Protein AF-A0A6A6H2R8-F1 (afdb_monomer)

Mean predicted aligned error: 13.91 Å

Nearest PDB structures (foldseek):
  6ywe-assembly1_c  TM=9.636E-01  e=5.779E-13  Neurospora crassa
  5mrc-assembly1_c  TM=6.632E-01  e=4.088E-08  Saccharomyces cerevisiae

Radius of gyration: 30.99 Å; Cα contacts (8 Å, |Δi|>4): 67; chains: 1; bounding box: 77×46×80 Å

Solvent-accessible surface area (backbone atoms only — not comparable to full-atom values): 10630 Å² total; per-residue (Å²): 141,91,65,102,75,70,85,70,78,76,74,95,64,83,75,82,78,91,68,74,80,66,81,52,71,72,57,50,51,56,47,52,51,51,45,44,51,53,50,50,52,54,51,50,52,51,55,52,49,60,64,48,45,68,72,44,48,62,58,53,52,50,52,50,48,51,54,47,52,50,53,49,50,50,52,50,50,50,48,52,47,50,51,50,43,55,58,32,63,74,60,72,84,90,82,90,88,90,72,71,69,64,60,57,60,54,56,65,60,70,72,62,75,75,57,65,62,57,55,48,42,65,73,74,52,77,51,64,84,75,49,52,74,64,48,74,51,31,37,70,32,91,87,36,98,80,34,53,38,41,38,84,76,44,86,64,43,90,79,52,90,77,74,82,64,67,88,96,104

Foldseek 3Di:
DDDPDDPDDPPPPPDDPPDDQFDDPVVLVVLLVLLQVVVVVLVVVVVVCVVCVVVCVVVVVVVVVVVVVVVVVVVVVVVVVVVVVVVCVVVDDDDDDDDPPVVVVVVVVVPPDCCVVSVVCVVPADGSVPADPQQSQWAADPPDPVRIGGCVVDVVSSPDDRRDHDPPD

InterPro domains:
  IPR016340 Large ribosomal subunit protein mL60 [PF09784] (10-169)
  IPR016340 Large ribosomal subunit protein mL60 [PTHR28271] (1-169)

Secondary structure (DSSP, 8-state):
---S---PPP-S--S-----SS--HHHHHHHHHHHHHHHHHHHHHHHHHHHHHHHHHHHHHHHHHHHHHHHHHHHHHHHHHHHHHHHHTTS--------THHHHHHHHHHSS--HHHHHHHHHHPPPTTTS-HHHHHEEE-TTSTTSEEEGGGSTTTTTS------TT-

Structure (mmCIF, N/CA/C/O backbone):
data_AF-A0A6A6H2R8-F1
#
_entry.id   AF-A0A6A6H2R8-F1
#
loop_
_atom_site.group_PDB
_atom_site.id
_atom_site.type_symbol
_atom_site.label_atom_id
_atom_site.label_alt_id
_atom_site.label_comp_id
_atom_site.label_asym_id
_atom_site.label_entity_id
_atom_site.label_seq_id
_atom_site.pdbx_PDB_ins_code
_atom_site.Cartn_x
_atom_site.Cartn_y
_atom_site.Cartn_z
_atom_site.occupancy
_atom_site.B_iso_or_equiv
_atom_site.auth_seq_id
_atom_site.auth_comp_id
_atom_site.auth_asym_id
_atom_site.auth_atom_id
_atom_site.pdbx_PDB_model_num
ATOM 1 N N . MET A 1 1 ? 9.875 23.204 -50.350 1.00 50.53 1 MET A N 1
ATOM 2 C CA . MET A 1 1 ? 11.351 23.220 -50.472 1.00 50.53 1 MET A CA 1
ATOM 3 C C . MET A 1 1 ? 11.947 22.029 -49.729 1.00 50.53 1 MET A C 1
ATOM 5 O O . MET A 1 1 ? 11.700 21.878 -48.538 1.00 50.53 1 MET A O 1
ATOM 9 N N . ILE A 1 2 ? 12.678 21.169 -50.443 1.00 55.00 2 ILE A N 1
ATOM 10 C CA . ILE A 1 2 ? 13.430 20.011 -49.935 1.00 55.00 2 ILE A CA 1
ATOM 11 C C . ILE A 1 2 ? 14.899 20.317 -50.266 1.00 55.00 2 ILE A C 1
ATOM 13 O O . ILE A 1 2 ? 15.283 20.217 -51.422 1.00 55.00 2 ILE A O 1
ATOM 17 N N . GLY A 1 3 ? 15.678 20.788 -49.289 1.00 73.81 3 GLY A N 1
ATOM 18 C CA . GLY A 1 3 ? 17.099 21.129 -49.447 1.00 73.81 3 GLY A CA 1
ATOM 19 C C . GLY A 1 3 ? 17.968 20.454 -48.371 1.00 73.81 3 GLY A C 1
ATOM 20 O O . GLY A 1 3 ? 17.427 20.076 -47.328 1.00 73.81 3 GLY A O 1
ATOM 21 N N . PRO A 1 4 ? 19.288 20.298 -48.605 1.00 71.00 4 PRO A N 1
ATOM 22 C CA . PRO A 1 4 ? 20.211 19.436 -47.842 1.00 71.00 4 PRO A CA 1
ATOM 23 C C . PRO A 1 4 ? 20.476 19.856 -46.385 1.00 71.00 4 PRO A C 1
ATOM 25 O O . PRO A 1 4 ? 21.109 19.112 -45.644 1.00 71.00 4 PRO A O 1
ATOM 28 N N . PHE A 1 5 ? 19.943 20.996 -45.938 1.00 72.06 5 PHE A N 1
ATOM 29 C CA . PHE A 1 5 ? 20.055 21.478 -44.562 1.00 72.06 5 PHE A CA 1
ATOM 30 C C . PHE A 1 5 ? 18.670 21.843 -44.028 1.00 72.06 5 PHE A C 1
ATOM 32 O O . PHE A 1 5 ? 18.258 23.003 -44.011 1.00 72.06 5 PHE A O 1
ATOM 39 N N . ARG A 1 6 ? 17.907 20.829 -43.611 1.00 62.25 6 ARG A N 1
ATOM 40 C CA . ARG A 1 6 ? 16.707 21.064 -42.803 1.00 62.25 6 ARG A CA 1
ATOM 41 C C . ARG A 1 6 ? 17.163 21.464 -41.403 1.00 62.25 6 ARG A C 1
ATOM 43 O O . ARG A 1 6 ? 17.824 20.670 -40.743 1.00 62.25 6 ARG A O 1
ATOM 50 N N . SER A 1 7 ? 16.779 22.653 -40.940 1.00 68.31 7 SER A N 1
ATOM 51 C CA . SER A 1 7 ? 16.841 22.979 -39.512 1.00 68.31 7 SER A CA 1
ATOM 52 C C . SER A 1 7 ? 15.984 21.952 -38.772 1.00 68.31 7 SER A C 1
ATOM 54 O O . SER A 1 7 ? 14.755 21.965 -38.865 1.00 68.31 7 SER A O 1
ATOM 56 N N . THR A 1 8 ? 16.620 20.972 -38.132 1.00 67.56 8 THR A N 1
ATOM 57 C CA . THR A 1 8 ? 15.918 20.061 -37.232 1.00 67.56 8 THR A CA 1
ATOM 58 C C . THR A 1 8 ? 15.486 20.885 -36.033 1.00 67.56 8 THR A C 1
ATOM 60 O O . THR A 1 8 ? 16.327 21.566 -35.445 1.00 67.56 8 THR A O 1
ATOM 63 N N . SER A 1 9 ? 14.205 20.834 -35.658 1.00 67.44 9 SER A N 1
ATOM 64 C CA . SER A 1 9 ? 13.747 21.445 -34.409 1.00 67.44 9 SER A CA 1
ATOM 65 C C . SER A 1 9 ? 14.701 21.024 -33.285 1.00 67.44 9 SER A C 1
ATOM 67 O O . SER A 1 9 ? 14.947 19.818 -33.157 1.00 67.44 9 SER A O 1
ATOM 69 N N . PRO A 1 10 ? 15.279 21.959 -32.505 1.00 65.50 10 PRO A N 1
ATOM 70 C CA . PRO A 1 10 ? 16.116 21.572 -31.383 1.00 65.50 10 PRO A CA 1
ATOM 71 C C . PRO A 1 10 ? 15.280 20.645 -30.509 1.00 65.50 10 PRO A C 1
ATOM 73 O O . PRO A 1 10 ? 14.140 20.960 -30.166 1.00 65.50 10 PRO A O 1
ATOM 76 N N . LEU A 1 11 ? 15.810 19.461 -30.206 1.00 63.00 11 LEU A N 1
ATOM 77 C CA . LEU A 1 11 ? 15.187 18.572 -29.239 1.00 63.00 11 LEU A CA 1
ATOM 78 C C . LEU A 1 11 ? 15.129 19.347 -27.920 1.00 63.00 11 LEU A C 1
ATOM 80 O O . LEU A 1 11 ? 16.139 19.468 -27.229 1.00 63.00 11 LEU A O 1
ATOM 84 N N . SER A 1 12 ? 13.959 19.888 -27.577 1.00 60.81 12 SER A N 1
ATOM 85 C CA . SER A 1 12 ? 13.660 20.544 -26.298 1.00 60.81 12 SER A CA 1
ATOM 86 C C . SER A 1 12 ? 13.642 19.512 -25.160 1.00 60.81 12 SER A C 1
ATOM 88 O O . SER A 1 12 ? 12.641 19.310 -24.479 1.00 60.81 12 SER A O 1
ATOM 90 N N . GLY A 1 13 ? 14.751 18.792 -25.003 1.00 70.38 13 GLY A N 1
ATOM 91 C CA . GLY A 1 13 ? 14.961 17.650 -24.120 1.00 70.38 13 GLY A CA 1
ATOM 92 C C . GLY A 1 13 ? 16.407 17.578 -23.625 1.00 70.38 13 GLY A C 1
ATOM 93 O O . GLY A 1 13 ? 16.923 16.489 -23.402 1.00 70.38 13 GLY A O 1
ATOM 94 N N . GLY A 1 14 ? 17.071 18.729 -23.472 1.00 84.25 14 GLY A N 1
ATOM 95 C CA . GLY A 1 14 ? 18.467 18.809 -23.022 1.00 84.25 14 GLY A CA 1
ATOM 96 C C . GLY A 1 14 ? 18.683 18.430 -21.551 1.00 84.25 14 GLY A C 1
ATOM 97 O O . GLY A 1 14 ? 19.797 18.091 -21.161 1.00 84.25 14 GLY A O 1
ATOM 98 N N . LEU A 1 15 ? 17.627 18.436 -20.727 1.00 87.31 15 LEU A N 1
ATOM 99 C CA . LEU A 1 15 ? 17.725 18.030 -19.326 1.00 87.31 15 LEU A CA 1
ATOM 100 C C . LEU A 1 15 ? 17.589 16.508 -19.182 1.00 87.31 15 LEU A C 1
ATOM 102 O O . LEU A 1 15 ? 16.500 15.940 -19.300 1.00 87.31 15 LEU A O 1
ATOM 106 N N . LEU A 1 16 ? 18.704 15.845 -18.876 1.00 91.38 16 LEU A N 1
ATOM 107 C CA . LEU A 1 16 ? 18.753 14.398 -18.699 1.00 91.38 16 LEU A CA 1
ATOM 108 C C . LEU A 1 16 ? 18.246 13.970 -17.312 1.00 91.38 16 LEU A C 1
ATOM 110 O O . LEU A 1 16 ? 18.996 13.879 -16.340 1.00 91.38 16 LEU A O 1
ATOM 114 N N . TRP A 1 17 ? 16.975 13.585 -17.234 1.00 92.69 17 TRP A N 1
ATOM 115 C CA . TRP A 1 17 ? 16.418 12.906 -16.061 1.00 92.69 17 TRP A CA 1
ATOM 116 C C . TRP A 1 17 ? 16.718 11.403 -16.113 1.00 92.69 17 TRP A C 1
ATOM 118 O O . TRP A 1 17 ? 15.919 10.612 -16.624 1.00 92.69 17 TRP A O 1
ATOM 128 N N . LYS A 1 18 ? 17.874 10.984 -15.579 1.00 94.75 18 LYS A N 1
ATOM 129 C CA . LYS A 1 18 ? 18.340 9.581 -15.612 1.00 94.75 18 LYS A CA 1
ATOM 130 C C . LYS A 1 18 ? 17.537 8.666 -14.673 1.00 94.75 18 LYS A C 1
ATOM 132 O O . LYS A 1 18 ? 18.014 8.221 -13.630 1.00 94.75 18 LYS A O 1
ATOM 137 N N . ILE A 1 19 ? 16.306 8.347 -15.066 1.00 94.81 19 ILE A N 1
ATOM 138 C CA . ILE A 1 19 ? 15.405 7.438 -14.351 1.00 94.81 19 ILE A CA 1
ATOM 139 C C . ILE A 1 19 ? 15.211 6.175 -15.207 1.00 94.81 19 ILE A C 1
ATOM 141 O O . ILE A 1 19 ? 14.566 6.245 -16.256 1.00 94.81 19 ILE A O 1
ATOM 145 N N . PRO A 1 20 ? 15.721 4.999 -14.790 1.00 96.75 20 PRO A N 1
ATOM 146 C CA . PRO A 1 20 ? 15.625 3.781 -15.592 1.00 96.75 20 PRO A CA 1
ATOM 147 C C . PRO A 1 20 ? 14.166 3.357 -15.779 1.00 96.75 20 PRO A C 1
ATOM 149 O O . PRO A 1 20 ? 13.311 3.625 -14.936 1.00 96.75 20 PRO A O 1
ATOM 152 N N . TRP A 1 21 ? 13.863 2.640 -16.859 1.00 94.50 21 TRP A N 1
ATOM 153 C CA . TRP A 1 21 ? 12.502 2.167 -17.135 1.00 94.50 21 TRP A CA 1
ATOM 154 C C . TRP A 1 21 ? 12.046 1.029 -16.205 1.00 94.50 21 TRP A C 1
ATOM 156 O O . TRP A 1 21 ? 10.848 0.841 -16.012 1.00 94.50 21 TRP A O 1
ATOM 166 N N . ARG A 1 22 ? 12.988 0.321 -15.566 1.00 95.00 22 ARG A N 1
ATOM 167 C CA . ARG A 1 22 ? 12.740 -0.797 -14.639 1.00 95.00 22 ARG A CA 1
ATOM 168 C C . ARG A 1 22 ? 13.371 -0.576 -13.264 1.00 95.00 22 ARG A C 1
ATOM 170 O O . ARG A 1 22 ? 14.377 0.122 -13.131 1.00 95.00 22 ARG A O 1
ATOM 177 N N . LEU A 1 23 ? 12.799 -1.210 -12.240 1.00 96.38 23 LEU A N 1
ATOM 178 C CA . LEU A 1 23 ? 13.411 -1.296 -10.911 1.00 96.38 23 LEU A CA 1
ATOM 179 C C . LEU A 1 23 ? 14.508 -2.370 -10.868 1.00 96.38 23 LEU A C 1
ATOM 181 O O . LEU A 1 23 ? 14.352 -3.443 -11.451 1.00 96.38 23 LEU A O 1
ATOM 185 N N . SER A 1 24 ? 15.572 -2.104 -10.105 1.00 97.56 24 SER A N 1
ATOM 186 C CA . SER A 1 24 ? 16.569 -3.112 -9.724 1.00 97.56 24 SER A CA 1
ATOM 187 C C . SER A 1 24 ? 15.988 -4.124 -8.729 1.00 97.56 24 SER A C 1
ATOM 189 O O . SER A 1 24 ? 14.999 -3.842 -8.048 1.00 97.56 24 SER A O 1
ATOM 191 N N . SER A 1 25 ? 16.630 -5.287 -8.596 1.00 97.81 25 SER A N 1
ATOM 192 C CA . SER A 1 25 ? 16.259 -6.333 -7.629 1.00 97.81 25 SER A CA 1
ATOM 193 C C . SER A 1 25 ? 16.198 -5.806 -6.190 1.00 97.81 25 SER A C 1
ATOM 195 O O . SER A 1 25 ? 15.198 -5.999 -5.501 1.00 97.81 25 SER A O 1
ATOM 197 N N . THR A 1 26 ? 17.204 -5.039 -5.766 1.00 98.44 26 THR A N 1
ATOM 198 C CA . THR A 1 26 ? 17.265 -4.431 -4.426 1.00 98.44 26 THR A CA 1
ATOM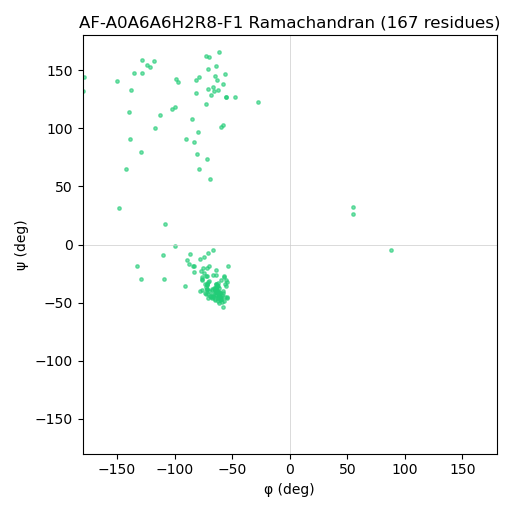 199 C C . THR A 1 26 ? 16.134 -3.435 -4.177 1.00 98.44 26 THR A C 1
ATOM 201 O O . THR A 1 26 ? 15.600 -3.343 -3.072 1.00 98.44 26 THR A O 1
ATOM 204 N N . ARG A 1 27 ? 15.712 -2.684 -5.203 1.00 97.75 27 ARG A N 1
ATOM 205 C CA . ARG A 1 27 ? 14.564 -1.773 -5.088 1.00 97.75 27 ARG A CA 1
ATOM 206 C C . ARG A 1 27 ? 13.242 -2.534 -5.043 1.00 97.75 27 ARG A C 1
ATOM 208 O O . ARG A 1 27 ? 12.342 -2.096 -4.330 1.00 97.75 27 ARG A O 1
ATOM 215 N N . LYS A 1 28 ? 13.133 -3.661 -5.757 1.00 97.88 28 LYS A N 1
ATOM 216 C CA . LYS A 1 28 ? 11.978 -4.569 -5.674 1.00 97.88 28 LYS A CA 1
ATOM 217 C C . LYS A 1 28 ? 11.860 -5.199 -4.284 1.00 97.88 28 LYS A C 1
ATOM 219 O O . LYS A 1 28 ? 10.764 -5.224 -3.740 1.00 97.88 28 LYS A O 1
ATOM 224 N N . ALA A 1 29 ? 12.967 -5.649 -3.686 1.00 98.06 29 ALA A N 1
ATOM 225 C CA . ALA A 1 29 ? 12.993 -6.167 -2.312 1.00 98.06 29 ALA A CA 1
ATOM 226 C C . ALA A 1 29 ? 12.494 -5.122 -1.301 1.00 98.06 29 ALA A C 1
ATOM 228 O O . ALA A 1 29 ? 11.474 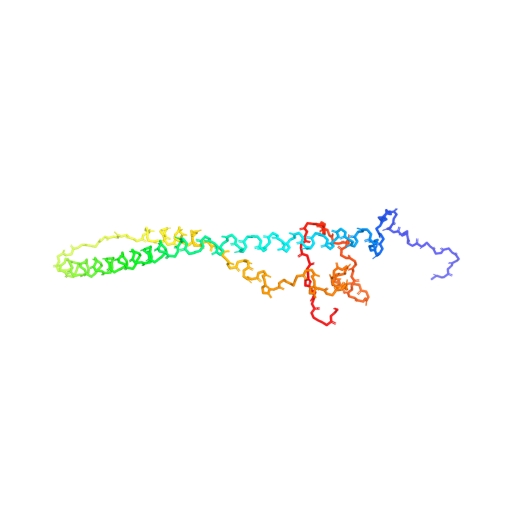-5.344 -0.654 1.00 98.06 29 ALA A O 1
ATOM 229 N N . ARG A 1 30 ? 13.085 -3.919 -1.304 1.00 98.31 30 ARG A N 1
ATOM 230 C CA . ARG A 1 30 ? 12.641 -2.808 -0.443 1.00 98.31 30 ARG A CA 1
ATOM 231 C C . ARG A 1 30 ? 11.191 -2.393 -0.680 1.00 98.31 30 ARG A C 1
ATOM 233 O O . ARG A 1 30 ? 10.539 -1.869 0.215 1.00 98.31 30 ARG A O 1
ATOM 240 N N . HIS A 1 31 ? 10.686 -2.536 -1.904 1.00 97.81 31 HIS A N 1
ATOM 241 C CA . HIS A 1 31 ? 9.284 -2.244 -2.176 1.00 97.81 31 HIS A CA 1
ATOM 242 C C . HIS A 1 31 ? 8.353 -3.271 -1.529 1.00 97.81 31 HIS A C 1
ATOM 244 O O . HIS A 1 31 ? 7.399 -2.864 -0.872 1.00 97.81 31 HIS A O 1
ATOM 250 N N . ARG A 1 32 ? 8.675 -4.566 -1.639 1.00 97.69 32 ARG A N 1
ATOM 251 C CA . ARG A 1 32 ? 7.938 -5.636 -0.952 1.00 97.69 32 ARG A CA 1
ATOM 252 C C . ARG A 1 32 ? 7.945 -5.439 0.561 1.00 97.69 32 ARG A C 1
ATOM 254 O O . ARG A 1 32 ? 6.896 -5.516 1.181 1.00 97.69 32 ARG A O 1
ATOM 261 N N . GLU A 1 33 ? 9.089 -5.086 1.142 1.00 98.00 33 GLU A N 1
ATOM 262 C CA . GLU A 1 33 ? 9.186 -4.753 2.572 1.00 98.00 33 GLU A CA 1
ATOM 263 C C . GLU A 1 33 ? 8.268 -3.592 2.967 1.00 98.00 33 GLU A C 1
ATOM 265 O O . GLU A 1 33 ? 7.598 -3.665 3.991 1.00 98.00 33 GLU A O 1
ATOM 270 N N . ARG A 1 34 ? 8.181 -2.533 2.149 1.00 97.94 34 ARG A N 1
ATOM 271 C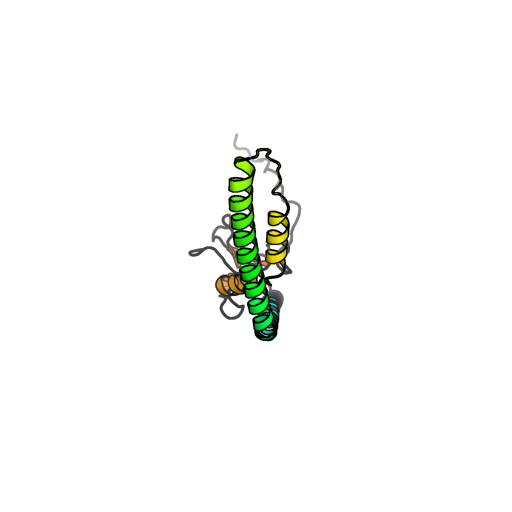 CA . ARG A 1 34 ? 7.259 -1.417 2.417 1.00 97.94 34 ARG A CA 1
ATOM 272 C C . ARG A 1 34 ? 5.794 -1.840 2.347 1.00 97.94 34 ARG A C 1
ATOM 274 O O . ARG A 1 34 ? 5.022 -1.405 3.194 1.00 97.94 34 ARG A O 1
ATOM 281 N N . LEU A 1 35 ? 5.418 -2.672 1.374 1.00 97.06 35 LEU A N 1
ATOM 282 C CA . LEU A 1 35 ? 4.055 -3.205 1.277 1.00 97.06 35 LEU A CA 1
ATOM 283 C C . LEU A 1 35 ? 3.713 -4.041 2.519 1.00 97.06 35 LEU A C 1
ATOM 285 O O . LEU A 1 35 ? 2.736 -3.730 3.196 1.00 97.06 35 LEU A O 1
ATOM 289 N N . LYS A 1 36 ? 4.593 -4.982 2.891 1.00 97.44 36 LYS A N 1
ATOM 290 C CA . LYS A 1 36 ? 4.462 -5.794 4.113 1.00 97.44 36 LYS A CA 1
ATOM 291 C C . LYS A 1 36 ? 4.402 -4.946 5.381 1.00 97.44 36 LYS A C 1
ATOM 293 O O . LYS A 1 36 ? 3.623 -5.228 6.279 1.00 97.44 36 LYS A O 1
ATOM 298 N N . ARG A 1 37 ? 5.198 -3.875 5.464 1.00 97.50 37 ARG A N 1
ATOM 299 C CA . ARG A 1 37 ? 5.179 -2.962 6.615 1.00 97.50 37 ARG A CA 1
ATOM 300 C C . ARG A 1 37 ? 3.820 -2.285 6.772 1.00 97.50 37 ARG A C 1
ATOM 302 O O . ARG A 1 37 ? 3.341 -2.179 7.894 1.00 97.50 37 ARG A O 1
ATOM 309 N N . VAL A 1 38 ? 3.210 -1.836 5.675 1.00 96.44 38 VAL A N 1
ATOM 310 C CA . VAL A 1 38 ? 1.856 -1.259 5.707 1.00 96.44 38 VAL A CA 1
ATOM 311 C C . VAL A 1 38 ? 0.834 -2.311 6.146 1.00 96.44 38 VAL A C 1
ATOM 313 O O . VAL A 1 38 ? -0.013 -2.002 6.979 1.00 96.44 38 VAL A O 1
ATOM 316 N N . ASP A 1 39 ? 0.960 -3.551 5.669 1.00 96.88 39 ASP A N 1
ATOM 317 C CA . ASP A 1 39 ? 0.080 -4.659 6.074 1.00 96.88 39 ASP A CA 1
ATOM 318 C C . ASP A 1 39 ? 0.178 -4.936 7.576 1.00 96.88 39 ASP A C 1
ATOM 320 O O . ASP A 1 39 ? -0.840 -5.010 8.262 1.00 96.88 39 ASP A O 1
ATOM 324 N N . ASN A 1 40 ? 1.399 -4.982 8.111 1.00 97.38 40 ASN A N 1
ATOM 325 C CA . ASN A 1 40 ? 1.636 -5.169 9.539 1.00 97.38 40 ASN A CA 1
ATOM 326 C C . ASN A 1 40 ? 1.029 -4.032 10.373 1.00 97.38 40 ASN A C 1
ATOM 328 O O . ASN A 1 40 ? 0.420 -4.295 11.405 1.00 97.38 40 ASN A O 1
ATOM 332 N N . VAL A 1 41 ? 1.142 -2.773 9.928 1.00 95.88 41 VAL A N 1
ATOM 333 C CA . VAL A 1 41 ? 0.509 -1.636 10.621 1.00 95.88 41 VAL A CA 1
ATOM 334 C C . VAL A 1 41 ? -1.007 -1.820 10.673 1.00 95.88 41 VAL A C 1
ATOM 336 O O . VAL A 1 41 ? -1.594 -1.721 11.746 1.00 95.88 41 VAL A O 1
ATOM 339 N N . VAL A 1 42 ? -1.645 -2.161 9.553 1.00 94.25 42 VAL A N 1
ATOM 340 C CA . VAL A 1 42 ? -3.099 -2.379 9.520 1.00 94.25 42 VAL A CA 1
ATOM 341 C C . VAL A 1 42 ? -3.508 -3.559 10.409 1.00 94.25 42 VAL A C 1
ATOM 343 O O . VAL A 1 42 ? -4.481 -3.445 11.151 1.00 94.25 42 VAL A O 1
ATOM 346 N N . ALA A 1 43 ? -2.746 -4.655 10.399 1.00 94.12 43 ALA A N 1
ATOM 347 C CA . ALA A 1 43 ? -3.004 -5.821 11.242 1.00 94.12 43 ALA A CA 1
ATOM 348 C C . ALA A 1 43 ? -2.864 -5.508 12.742 1.00 94.12 43 ALA A C 1
ATOM 350 O O . ALA A 1 43 ? -3.717 -5.897 13.539 1.00 94.12 43 ALA A O 1
ATOM 351 N N . THR A 1 44 ? -1.825 -4.762 13.135 1.00 95.19 44 THR A N 1
ATOM 352 C CA . THR A 1 44 ? -1.639 -4.352 14.538 1.00 95.19 44 THR A CA 1
ATOM 353 C C . THR A 1 44 ? -2.785 -3.468 15.021 1.00 95.19 44 THR A C 1
ATOM 355 O O . THR A 1 44 ? -3.353 -3.755 16.074 1.00 95.19 44 THR A O 1
ATOM 358 N N . LEU A 1 45 ? -3.186 -2.467 14.228 1.00 91.31 45 LEU A N 1
ATOM 359 C CA . LEU A 1 45 ? -4.318 -1.592 14.546 1.00 91.31 45 LEU A CA 1
ATOM 360 C C . LEU A 1 45 ? -5.622 -2.378 14.685 1.00 91.31 45 LEU A C 1
ATOM 362 O O . LEU A 1 45 ? -6.360 -2.176 15.643 1.00 91.31 45 LEU A O 1
ATOM 366 N N . ASP A 1 46 ? -5.884 -3.301 13.765 1.00 89.38 46 ASP A N 1
ATOM 367 C CA . ASP A 1 46 ? -7.071 -4.147 13.812 1.00 89.38 46 ASP A CA 1
ATOM 368 C C . ASP A 1 46 ? -7.107 -5.036 15.062 1.00 89.38 46 ASP A C 1
ATOM 370 O O . ASP A 1 46 ? -8.116 -5.072 15.764 1.00 89.38 46 ASP A O 1
ATOM 374 N N . SER A 1 47 ? -5.985 -5.680 15.400 1.00 88.75 47 SER A N 1
ATOM 375 C CA . SER A 1 47 ? -5.882 -6.506 16.607 1.00 88.75 47 SER A CA 1
ATOM 376 C C . SER A 1 47 ? -6.048 -5.691 17.896 1.00 88.75 47 SER A C 1
ATOM 378 O O . SER A 1 47 ? -6.684 -6.155 18.840 1.00 88.75 47 SER A O 1
ATOM 380 N N . ALA A 1 48 ? -5.513 -4.466 17.937 1.00 87.12 48 ALA A N 1
ATOM 381 C CA . ALA A 1 48 ? -5.646 -3.570 19.079 1.00 87.12 48 ALA A CA 1
ATOM 382 C C . ALA A 1 48 ? -7.099 -3.109 19.246 1.00 87.12 48 ALA A C 1
ATOM 384 O O . ALA A 1 48 ? -7.651 -3.190 20.341 1.00 87.12 48 ALA A O 1
ATOM 385 N N . LEU A 1 49 ? -7.752 -2.709 18.151 1.00 83.75 49 LEU A N 1
ATOM 386 C CA . LEU A 1 49 ? -9.165 -2.329 18.169 1.00 83.75 49 LEU A CA 1
ATOM 387 C C . LEU A 1 49 ? -10.067 -3.501 18.560 1.00 83.75 49 LEU A C 1
ATOM 389 O O . LEU A 1 49 ? -11.006 -3.307 19.327 1.00 83.75 49 LEU A O 1
ATOM 393 N N . ALA A 1 50 ? -9.777 -4.717 18.092 1.00 82.75 50 ALA A N 1
ATOM 394 C CA . ALA A 1 50 ? -10.527 -5.912 18.471 1.00 82.75 50 ALA A CA 1
ATOM 395 C C . ALA A 1 50 ? -10.431 -6.220 19.974 1.00 82.75 50 ALA A C 1
ATOM 397 O O . ALA A 1 50 ? -11.421 -6.651 20.555 1.00 82.75 50 ALA A O 1
ATOM 398 N N . LYS A 1 51 ? -9.277 -5.959 20.603 1.00 81.31 51 LYS A N 1
ATOM 399 C CA . LYS A 1 51 ? -9.079 -6.110 22.056 1.00 81.31 51 LYS A CA 1
ATOM 400 C C . LYS A 1 51 ? -9.799 -5.038 22.874 1.00 81.31 51 LYS A C 1
ATOM 402 O O . LYS A 1 51 ? -10.351 -5.361 23.914 1.00 81.31 51 LYS A O 1
ATOM 407 N N . LEU A 1 52 ? -9.834 -3.794 22.394 1.00 77.62 52 LEU A N 1
ATOM 408 C CA . LEU A 1 52 ? -10.519 -2.682 23.073 1.00 77.62 52 LEU A CA 1
ATOM 409 C C . LEU A 1 52 ? -12.049 -2.740 22.922 1.00 77.62 52 LEU A C 1
ATOM 411 O O . LEU A 1 52 ? -12.796 -2.290 23.788 1.00 77.62 52 LEU A O 1
ATOM 415 N N . LYS A 1 53 ? -12.543 -3.298 21.811 1.00 70.25 53 LYS A N 1
ATOM 416 C CA . LYS A 1 53 ? -13.977 -3.407 21.507 1.00 70.25 53 LYS A CA 1
ATOM 417 C C . LYS A 1 53 ? -14.823 -4.093 22.596 1.00 70.25 53 LYS A C 1
ATOM 419 O O . LYS A 1 53 ? -15.896 -3.560 22.878 1.00 70.25 53 LYS A O 1
ATOM 424 N N . PRO A 1 54 ? -14.423 -5.231 23.200 1.00 68.50 54 PRO A N 1
ATOM 425 C CA . PRO A 1 54 ? -15.186 -5.839 24.290 1.00 68.50 54 PRO A CA 1
ATOM 426 C C . PRO A 1 54 ? -15.251 -4.950 25.539 1.00 68.50 54 PRO A C 1
ATOM 428 O O . PRO A 1 54 ? -16.297 -4.912 26.177 1.00 68.50 54 PRO A O 1
ATOM 431 N N . GLU A 1 55 ? -14.203 -4.182 25.847 1.00 60.88 55 GLU A N 1
ATOM 432 C CA . GLU A 1 55 ? -14.188 -3.259 26.995 1.00 60.88 55 GLU A CA 1
ATOM 433 C C . GLU A 1 55 ? -15.124 -2.057 26.782 1.00 60.88 55 GLU A C 1
ATOM 435 O O . GLU A 1 55 ? -15.751 -1.569 27.720 1.00 60.88 55 GLU A O 1
ATOM 440 N N . LEU A 1 56 ? -15.292 -1.616 25.530 1.00 58.34 56 LEU A N 1
ATOM 441 C CA . LEU A 1 56 ? -16.198 -0.520 25.172 1.00 58.34 56 LEU A CA 1
ATOM 442 C C . LEU A 1 56 ? -17.662 -0.967 24.987 1.00 58.34 56 LEU A C 1
ATOM 444 O O . LEU A 1 56 ? -18.569 -0.132 24.997 1.00 58.34 56 LEU A O 1
ATOM 448 N N . ALA A 1 57 ? -17.918 -2.265 24.795 1.00 59.66 57 ALA A N 1
ATOM 449 C CA . ALA A 1 57 ? -19.258 -2.814 24.582 1.00 59.66 57 ALA A CA 1
ATOM 450 C C . ALA A 1 57 ? -20.270 -2.485 25.708 1.00 59.66 57 ALA A C 1
ATOM 452 O O . ALA A 1 57 ? -21.381 -2.060 25.364 1.00 59.66 57 ALA A O 1
ATOM 453 N N . PRO A 1 58 ? -19.940 -2.609 27.014 1.00 57.72 58 PRO A N 1
ATOM 454 C CA . PRO A 1 58 ? -20.863 -2.228 28.085 1.00 57.72 58 PRO A CA 1
ATOM 455 C C . PRO A 1 58 ? -21.126 -0.714 28.110 1.00 57.72 58 PRO A C 1
ATOM 457 O O . PRO A 1 58 ? -22.287 -0.306 28.119 1.00 57.72 58 PRO A O 1
ATOM 460 N N . ALA A 1 59 ? -20.088 0.119 27.978 1.00 60.25 59 ALA A N 1
ATOM 461 C CA . ALA A 1 59 ? -20.225 1.579 27.949 1.00 60.25 59 ALA A CA 1
ATOM 462 C C . ALA A 1 59 ? -21.022 2.080 26.726 1.00 60.25 59 ALA A C 1
ATOM 464 O O . ALA A 1 59 ? -21.769 3.053 26.806 1.00 60.25 59 ALA A O 1
ATOM 465 N N . ALA A 1 60 ? -20.915 1.413 25.572 1.00 59.28 60 ALA A N 1
ATOM 466 C CA . ALA A 1 60 ? -21.695 1.746 24.379 1.00 59.28 60 ALA A CA 1
ATOM 467 C C . ALA A 1 60 ? -23.179 1.360 24.509 1.00 59.28 60 ALA A C 1
ATOM 469 O O . ALA A 1 60 ? -24.045 2.063 23.979 1.00 59.28 60 ALA A O 1
ATOM 470 N N . LEU A 1 61 ? -23.487 0.255 25.200 1.00 59.72 61 LEU A N 1
ATOM 471 C CA . LEU A 1 61 ? -24.861 -0.120 25.550 1.00 59.72 61 LEU A CA 1
ATOM 472 C C . LEU A 1 61 ? -25.461 0.868 26.551 1.00 59.72 61 LEU A C 1
ATOM 474 O O . LEU A 1 61 ? -26.606 1.280 26.378 1.00 59.72 61 LEU A O 1
ATOM 478 N N . GLU A 1 62 ? -24.686 1.273 27.550 1.00 62.69 62 GLU A N 1
ATOM 479 C CA . GLU A 1 62 ? -25.083 2.244 28.567 1.00 62.69 62 GLU A CA 1
ATOM 480 C C . GLU A 1 62 ? -25.333 3.626 27.957 1.00 62.69 62 GLU A C 1
ATOM 482 O O . GLU A 1 62 ? -26.426 4.165 28.096 1.00 62.69 62 GLU A O 1
ATOM 487 N N . ASN A 1 63 ? -24.422 4.125 27.120 1.00 63.75 63 ASN A N 1
ATOM 488 C CA . ASN A 1 63 ? -24.624 5.368 26.371 1.00 63.75 63 ASN A CA 1
ATOM 489 C C . ASN A 1 63 ? -25.829 5.295 25.417 1.00 63.75 63 ASN A C 1
ATOM 491 O O . ASN A 1 63 ? -26.576 6.262 25.292 1.00 63.75 63 ASN A O 1
ATOM 495 N N . LYS A 1 64 ? -26.082 4.151 24.761 1.00 66.38 64 LYS A N 1
ATOM 496 C CA . LYS A 1 64 ? -27.303 3.962 23.954 1.00 66.38 64 LYS A CA 1
ATOM 497 C C . LYS A 1 64 ? -28.570 3.983 24.805 1.00 66.38 64 LYS A C 1
ATOM 499 O O . LYS A 1 64 ? -29.566 4.534 24.344 1.00 66.38 64 LYS A O 1
ATOM 504 N N . LYS A 1 65 ? -28.551 3.385 26.001 1.00 69.56 65 LYS A N 1
ATOM 505 C CA . LYS A 1 65 ? -29.676 3.425 26.949 1.00 69.56 65 LYS A CA 1
ATOM 506 C C . LYS A 1 65 ? -29.916 4.851 27.436 1.00 69.56 65 LYS A C 1
ATOM 508 O O . LYS A 1 65 ? -31.044 5.305 27.322 1.00 69.56 65 LYS A O 1
ATOM 513 N N . ILE A 1 66 ? -28.865 5.570 27.834 1.00 72.88 66 ILE A N 1
ATOM 514 C CA . ILE A 1 66 ? -28.925 6.976 28.259 1.00 72.88 66 ILE A CA 1
ATOM 515 C C . ILE A 1 66 ? -29.490 7.855 27.141 1.00 72.88 66 ILE A C 1
ATOM 517 O O . ILE A 1 66 ? -30.437 8.594 27.365 1.00 72.88 66 ILE A O 1
ATOM 521 N N . VAL A 1 67 ? -28.983 7.739 25.909 1.00 72.44 67 VAL A N 1
ATOM 522 C CA . VAL A 1 67 ? -29.495 8.517 24.764 1.00 72.44 67 VAL A CA 1
ATOM 523 C C . VAL A 1 67 ? -30.952 8.167 24.452 1.00 72.44 67 VAL A C 1
ATOM 525 O O . VAL A 1 67 ? -31.722 9.038 24.051 1.00 72.44 67 VAL A O 1
ATOM 528 N N . ARG A 1 68 ? -31.355 6.903 24.628 1.00 79.62 68 ARG A N 1
ATOM 529 C CA . ARG A 1 68 ? -32.740 6.465 24.416 1.00 79.62 68 ARG A CA 1
ATOM 530 C C . ARG A 1 68 ? -33.670 7.004 25.504 1.00 79.62 68 ARG A C 1
ATOM 532 O O . ARG A 1 68 ? -34.686 7.585 25.151 1.00 79.62 68 ARG A O 1
ATOM 539 N N . GLN A 1 69 ? -33.268 6.902 26.769 1.00 79.06 69 GLN A N 1
ATOM 540 C CA . GLN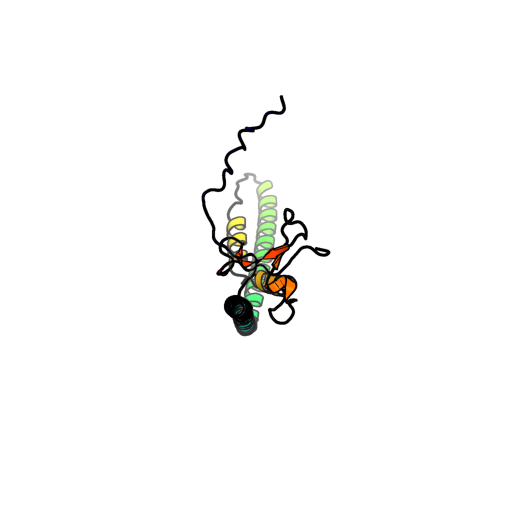 A 1 69 ? -33.970 7.470 27.922 1.00 79.06 69 GLN A CA 1
ATOM 541 C C . GLN A 1 69 ? -34.078 8.990 27.813 1.00 79.06 69 GLN A C 1
ATOM 543 O O . GLN A 1 69 ? -35.152 9.537 27.999 1.00 79.06 69 GLN A O 1
ATOM 548 N N . PHE A 1 70 ? -33.003 9.675 27.424 1.00 80.88 70 PHE A N 1
ATOM 549 C CA . PHE A 1 70 ? -33.015 11.119 27.210 1.00 80.88 70 PHE A CA 1
ATOM 550 C C . PHE A 1 70 ? -33.946 11.505 26.055 1.00 80.88 70 PHE A C 1
ATOM 552 O O . PHE A 1 70 ? -34.709 12.453 26.163 1.00 80.88 70 PHE A O 1
ATOM 559 N N . ARG A 1 71 ? -33.947 10.744 24.952 1.00 78.94 71 ARG A N 1
ATOM 560 C CA . ARG A 1 71 ? -34.865 10.972 23.824 1.00 78.94 71 ARG A CA 1
ATOM 561 C C . ARG A 1 71 ? -36.326 10.728 24.199 1.00 78.94 71 ARG A C 1
ATOM 563 O O . ARG A 1 71 ? -37.199 11.419 23.682 1.00 78.94 71 ARG A O 1
ATOM 570 N N . GLU A 1 72 ? -36.591 9.724 25.024 1.00 79.50 72 GLU A N 1
ATOM 571 C CA . GLU A 1 72 ? -37.924 9.432 25.555 1.00 79.50 72 GLU A CA 1
ATOM 572 C C . GLU A 1 72 ? -38.361 10.533 26.529 1.00 79.50 72 GLU A C 1
ATOM 574 O O . GLU A 1 72 ? -39.432 11.096 26.333 1.00 79.50 72 GLU A O 1
ATOM 579 N N . GLY A 1 73 ? -37.481 10.970 27.432 1.00 79.56 73 GLY A N 1
ATOM 580 C CA . GLY A 1 73 ? -37.720 12.098 28.334 1.00 79.56 73 GLY A CA 1
ATOM 581 C C . GLY A 1 73 ? -37.960 13.422 27.604 1.00 79.56 73 GLY A C 1
ATOM 582 O O . GLY A 1 73 ? -38.889 14.140 27.946 1.00 79.56 73 GLY A O 1
ATOM 583 N N . VAL A 1 74 ? -37.212 13.729 26.537 1.00 83.06 74 VAL A N 1
ATOM 584 C CA . VAL A 1 74 ? -37.465 14.919 25.698 1.00 83.06 74 VAL A CA 1
ATOM 585 C C . VAL A 1 74 ? -38.823 14.823 25.001 1.00 83.06 74 VAL A C 1
ATOM 587 O O . VAL A 1 74 ? -39.528 15.820 24.901 1.00 83.06 74 VAL A O 1
ATOM 590 N N . LYS A 1 75 ? -39.228 13.634 24.534 1.00 80.06 75 LYS A N 1
ATOM 591 C CA . LYS A 1 75 ? -40.563 13.439 23.944 1.00 80.06 75 LYS A CA 1
ATOM 592 C C . LYS A 1 75 ? -41.677 13.592 24.976 1.00 80.06 75 LYS A C 1
ATOM 594 O O . LYS A 1 75 ? -42.731 14.117 24.636 1.00 80.06 75 LYS A O 1
ATOM 599 N N . GLU A 1 76 ? 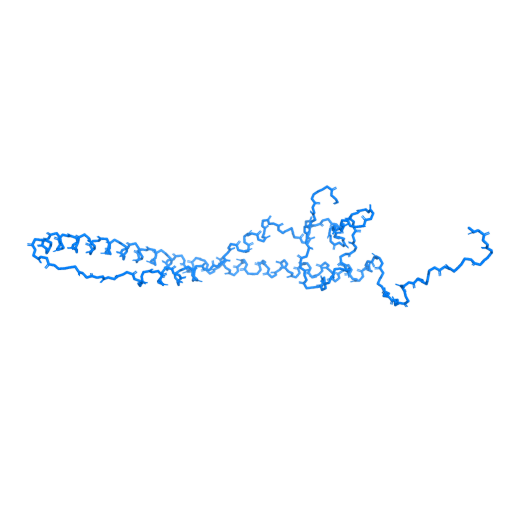-41.468 13.113 26.196 1.00 81.44 76 GLU A N 1
ATOM 600 C CA . GLU A 1 76 ? -42.417 13.268 27.300 1.00 81.44 76 GLU A CA 1
ATOM 601 C C . GLU A 1 76 ? -42.521 14.728 27.739 1.00 81.44 76 GLU A C 1
ATOM 603 O O . GLU A 1 76 ? -43.630 15.236 27.852 1.00 81.44 76 GLU A O 1
ATOM 608 N N . GLN A 1 77 ? -41.397 15.434 27.871 1.00 78.31 77 GLN A N 1
ATOM 609 C CA . GLN A 1 77 ? -41.374 16.872 28.138 1.00 78.31 77 GLN A CA 1
ATOM 610 C C . GLN A 1 77 ? -42.054 17.666 27.027 1.00 78.31 77 GLN A C 1
ATOM 612 O O . GLN A 1 77 ? -42.831 18.555 27.331 1.00 78.31 77 GLN A O 1
ATOM 617 N N . GLN A 1 78 ? -41.830 17.324 25.755 1.00 80.69 78 GLN A N 1
ATOM 618 C CA . GLN A 1 78 ? -42.533 17.951 24.632 1.00 80.69 78 GLN A CA 1
ATOM 619 C C . GLN A 1 78 ? -44.034 17.665 24.655 1.00 80.69 78 GLN A C 1
ATOM 621 O O . GLN A 1 78 ? -44.805 18.546 24.311 1.00 80.69 78 GLN A O 1
ATOM 626 N N . ARG A 1 79 ? -44.470 16.466 25.065 1.00 81.44 79 ARG A N 1
ATOM 627 C CA . ARG A 1 79 ? -45.900 16.166 25.250 1.00 81.44 79 ARG A CA 1
ATOM 628 C C . ARG A 1 79 ? -46.494 16.965 26.400 1.00 81.44 79 ARG A C 1
ATOM 630 O O . ARG A 1 79 ? -47.532 17.570 26.208 1.00 81.44 79 ARG A O 1
ATOM 637 N N . GLN A 1 80 ? -45.813 17.032 27.541 1.00 79.44 80 GLN A N 1
ATOM 638 C CA . GLN A 1 80 ? -46.239 17.832 28.691 1.00 79.44 80 GLN A CA 1
ATOM 639 C C . GLN A 1 80 ? -46.235 19.327 28.376 1.00 79.44 80 GLN A C 1
ATOM 641 O O . GLN A 1 80 ? -47.144 20.027 28.787 1.00 79.44 80 GLN A O 1
ATOM 646 N N . GLN A 1 81 ? -45.251 19.812 27.617 1.00 75.75 81 GLN A N 1
ATOM 647 C CA . GLN A 1 81 ? -45.207 21.180 27.111 1.00 75.75 81 GLN A CA 1
ATOM 648 C C . GLN A 1 81 ? -46.299 21.420 26.086 1.00 75.75 81 GLN A C 1
ATOM 650 O O . GLN A 1 81 ? -46.891 22.470 26.145 1.00 75.75 81 GLN A O 1
ATOM 655 N N . GLN A 1 82 ? -46.622 20.477 25.201 1.00 76.12 82 GLN A N 1
ATOM 656 C CA . GLN A 1 82 ? -47.742 20.608 24.263 1.00 76.12 82 GLN A CA 1
ATOM 657 C C . GLN A 1 82 ? -49.099 20.521 24.960 1.00 76.12 82 GLN A C 1
ATOM 659 O O . GLN A 1 82 ? -50.042 21.155 24.514 1.00 76.12 82 GLN A O 1
ATOM 664 N N . GLU A 1 83 ? -49.218 19.751 26.039 1.00 77.00 83 GLU A N 1
ATOM 665 C CA . GLU A 1 83 ? -50.409 19.683 26.889 1.00 77.00 83 GLU A CA 1
ATOM 666 C C . GLU A 1 83 ? -50.548 20.962 27.725 1.00 77.00 83 GLU A C 1
ATOM 668 O O . GLU A 1 83 ? -51.634 21.529 27.787 1.00 77.00 83 GLU A O 1
ATOM 673 N N . ALA A 1 84 ? -49.446 21.468 28.285 1.00 66.00 84 ALA A N 1
ATOM 674 C CA . ALA A 1 84 ? -49.375 22.731 29.014 1.00 66.00 84 ALA A CA 1
ATOM 675 C C . ALA A 1 84 ? -49.499 23.948 28.088 1.00 66.00 84 ALA A C 1
ATOM 677 O O . ALA A 1 84 ? -50.104 24.924 28.487 1.00 66.00 84 ALA A O 1
ATOM 678 N N . GLU A 1 85 ? -48.996 23.892 26.854 1.00 62.00 85 GLU A N 1
ATOM 679 C CA . GLU A 1 85 ? -49.199 24.873 25.779 1.00 62.00 85 GLU A CA 1
ATOM 680 C C . GLU A 1 85 ? -50.586 24.727 25.172 1.00 62.00 85 GLU A C 1
ATOM 682 O O . GLU A 1 85 ? -51.112 25.704 24.682 1.00 62.00 85 GLU A O 1
ATOM 687 N N . ALA A 1 86 ? -51.223 23.556 25.172 1.00 62.69 86 ALA A N 1
ATOM 688 C CA . ALA A 1 86 ? -52.636 23.441 24.812 1.00 62.69 86 ALA A CA 1
ATOM 689 C C . ALA A 1 86 ? -53.524 24.031 25.919 1.00 62.69 86 ALA A C 1
ATOM 691 O O . ALA A 1 86 ? -54.548 24.640 25.615 1.00 62.69 86 ALA A O 1
ATOM 692 N N . GLN A 1 87 ? -53.103 23.907 27.183 1.00 63.50 87 GLN A N 1
ATOM 693 C CA . GLN A 1 87 ? -53.707 24.578 28.3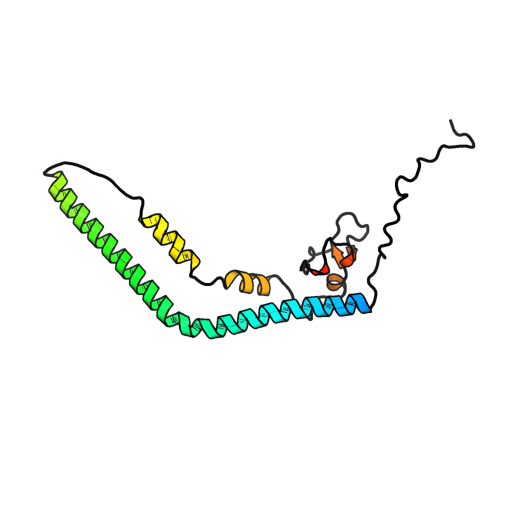38 1.00 63.50 87 GLN A CA 1
ATOM 694 C C . GLN A 1 87 ? -53.393 26.085 28.363 1.00 63.50 87 GLN A C 1
ATOM 696 O O . GLN A 1 87 ? -54.277 26.870 28.667 1.00 63.50 87 GLN A O 1
ATOM 701 N N . ALA A 1 88 ? -52.194 26.508 27.956 1.00 46.31 88 ALA A N 1
ATOM 702 C CA . ALA A 1 88 ? -51.763 27.905 27.883 1.00 46.31 88 ALA A CA 1
ATOM 703 C C . ALA A 1 88 ? -52.111 28.572 26.539 1.00 46.31 88 ALA A C 1
ATOM 705 O O . ALA A 1 88 ? -52.198 29.778 26.463 1.00 46.31 88 ALA A O 1
ATOM 706 N N . ARG A 1 89 ? -52.435 27.847 25.463 1.00 47.03 89 ARG A N 1
ATOM 707 C CA . ARG A 1 89 ? -53.097 28.405 24.261 1.00 47.03 89 ARG A CA 1
ATOM 708 C C . ARG A 1 89 ? -54.574 28.692 24.505 1.00 47.03 89 ARG A C 1
ATOM 710 O O . ARG A 1 89 ? -55.194 29.364 23.685 1.00 47.03 89 ARG A O 1
ATOM 717 N N . ALA A 1 90 ? -55.122 28.227 25.630 1.00 47.12 90 ALA A N 1
ATOM 718 C CA . ALA A 1 90 ? -56.353 28.768 26.193 1.00 47.12 90 ALA A CA 1
ATOM 719 C C . ALA A 1 90 ? -56.125 30.105 26.944 1.00 47.12 90 ALA A C 1
ATOM 721 O O . ALA A 1 90 ? -57.092 30.813 27.205 1.00 47.12 90 ALA A O 1
ATOM 722 N N . GLU A 1 91 ? -54.872 30.491 27.222 1.00 43.38 91 GLU A N 1
ATOM 723 C CA . GLU A 1 91 ? -54.442 31.693 27.961 1.00 43.38 91 GLU A CA 1
ATOM 724 C C . GLU A 1 91 ? -53.154 32.266 27.318 1.00 43.38 91 GLU A C 1
ATOM 726 O O . GLU A 1 91 ? -52.063 32.162 27.866 1.00 43.38 91 GLU A O 1
ATOM 731 N N . GLY A 1 92 ? -53.264 32.736 26.070 1.00 43.88 92 GLY A N 1
ATOM 732 C CA . GLY A 1 92 ? -52.135 32.835 25.133 1.00 43.88 92 GLY A CA 1
ATOM 733 C C . GLY A 1 92 ? -50.898 33.640 25.563 1.00 43.88 92 GLY A C 1
ATOM 734 O O . GLY A 1 92 ? -51.027 34.672 26.206 1.00 43.88 92 GLY A O 1
ATOM 735 N N . GLU A 1 93 ? -49.725 33.182 25.092 1.00 37.50 93 GLU A N 1
ATOM 736 C CA . GLU A 1 93 ? -48.591 33.939 24.508 1.00 37.50 93 GLU A CA 1
ATOM 737 C C . GLU A 1 93 ? -47.450 32.956 24.107 1.00 37.50 93 GLU A C 1
ATOM 739 O O . GLU A 1 93 ? -47.094 32.070 24.880 1.00 37.50 93 GLU A O 1
ATOM 744 N N . ASP A 1 94 ? -46.894 33.076 22.887 1.00 28.95 94 ASP A N 1
ATOM 745 C CA . ASP A 1 94 ? -45.877 32.168 22.302 1.00 28.95 94 ASP A CA 1
ATOM 746 C C . ASP A 1 94 ? -44.432 32.727 22.421 1.00 28.95 94 ASP A C 1
ATOM 748 O O . ASP A 1 94 ? -44.191 33.913 22.175 1.00 28.95 94 ASP A O 1
ATOM 752 N N . GLY A 1 95 ? -43.440 31.852 22.672 1.00 30.30 95 GLY A N 1
ATOM 753 C CA . GLY A 1 95 ? -41.997 32.161 22.635 1.00 30.30 95 GLY A CA 1
ATOM 754 C C . GLY A 1 95 ? -41.092 30.967 22.249 1.00 30.30 95 GLY A C 1
ATOM 755 O O . GLY A 1 95 ? -41.327 29.839 22.660 1.00 30.30 95 GLY A O 1
ATOM 756 N N . ALA A 1 96 ? -40.056 31.245 21.438 1.00 43.34 96 ALA A N 1
ATOM 757 C CA . ALA A 1 96 ? -39.068 30.343 20.797 1.00 43.34 96 ALA A CA 1
ATOM 758 C C . ALA A 1 96 ? -38.176 29.516 21.778 1.00 43.34 96 ALA A C 1
ATOM 760 O O . ALA A 1 96 ? -38.123 29.828 22.959 1.00 43.34 96 ALA A O 1
ATOM 761 N N . VAL A 1 97 ? -37.424 28.457 21.404 1.00 38.91 97 VAL A N 1
ATOM 762 C CA . VAL A 1 97 ? -36.139 28.439 20.648 1.00 38.91 97 VAL A CA 1
ATOM 763 C C . VAL A 1 97 ? -35.677 26.974 20.441 1.00 38.91 97 VAL A C 1
ATOM 765 O O . VAL A 1 97 ? -35.806 26.152 21.345 1.00 38.91 97 VAL A O 1
ATOM 768 N N . ALA A 1 98 ? -35.069 26.647 19.290 1.00 48.12 98 ALA A N 1
ATOM 769 C CA . ALA A 1 98 ? -34.466 25.334 19.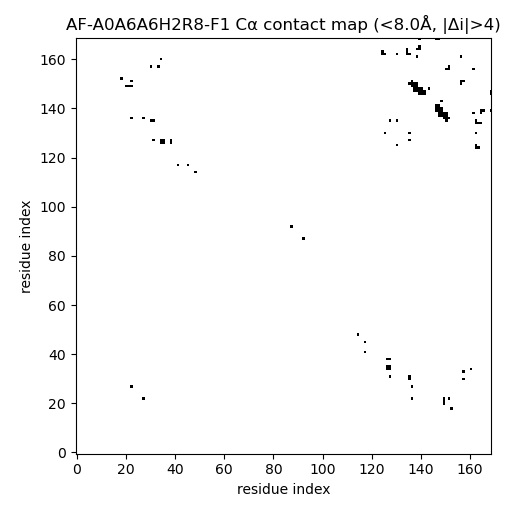016 1.00 48.12 98 ALA A CA 1
ATOM 770 C C . ALA A 1 98 ? -33.112 25.449 18.281 1.00 48.12 98 ALA A C 1
ATOM 772 O O . ALA A 1 98 ? -33.077 25.428 17.056 1.00 48.12 98 ALA A O 1
ATOM 773 N N . GLU A 1 99 ? -31.994 25.513 19.017 1.00 54.84 99 GLU A N 1
ATOM 774 C CA . GLU A 1 99 ? -30.629 25.482 18.437 1.00 54.84 99 GLU A CA 1
ATOM 775 C C . GLU A 1 99 ? -29.666 24.494 19.156 1.00 54.84 99 GLU A C 1
ATOM 777 O O . GLU A 1 99 ? -28.708 24.008 18.553 1.00 54.84 99 GLU A O 1
ATOM 782 N N . ASP A 1 100 ? -29.946 24.045 20.387 1.00 49.31 100 ASP A N 1
ATOM 783 C CA . ASP A 1 100 ? -28.955 23.289 21.186 1.00 49.31 100 ASP A CA 1
ATOM 784 C C . ASP A 1 100 ? -28.871 21.773 20.892 1.00 49.31 100 ASP A C 1
ATOM 786 O O . ASP A 1 100 ? -27.860 21.114 21.163 1.00 49.31 100 ASP A O 1
ATOM 790 N N . ALA A 1 101 ? -29.892 21.187 20.256 1.00 50.94 101 ALA A N 1
ATOM 791 C CA . ALA A 1 101 ? -29.943 19.744 19.981 1.00 50.94 101 ALA A CA 1
ATOM 792 C C . ALA A 1 101 ? -29.002 19.294 18.839 1.00 50.94 101 ALA A C 1
ATOM 794 O O . ALA A 1 101 ? -28.573 18.133 18.790 1.00 50.94 101 ALA A O 1
ATOM 795 N N . ALA A 1 102 ? -28.645 20.200 17.922 1.00 54.34 102 ALA A N 1
ATOM 796 C CA . ALA A 1 102 ? -27.802 19.889 16.764 1.00 54.34 102 ALA A CA 1
ATOM 797 C C . ALA A 1 102 ? -26.311 19.742 17.133 1.00 54.34 102 ALA A C 1
ATOM 799 O O . ALA A 1 102 ? -25.587 18.947 16.521 1.00 54.34 102 ALA A O 1
ATOM 800 N N . VAL A 1 103 ? -25.855 20.460 18.165 1.00 54.97 103 VAL A N 1
ATOM 801 C CA . VAL A 1 103 ? -24.453 20.467 18.616 1.00 54.97 103 VAL A CA 1
ATOM 802 C C . VAL A 1 103 ? -24.118 19.187 19.395 1.00 54.97 103 VAL A C 1
ATOM 804 O O . VAL A 1 103 ? -23.078 18.566 19.151 1.00 54.97 103 VAL A O 1
ATOM 807 N N . ALA A 1 104 ? -25.048 18.698 20.224 1.00 46.53 104 ALA A N 1
ATOM 808 C CA . ALA A 1 104 ? -24.909 17.430 20.947 1.00 46.53 104 ALA A CA 1
ATOM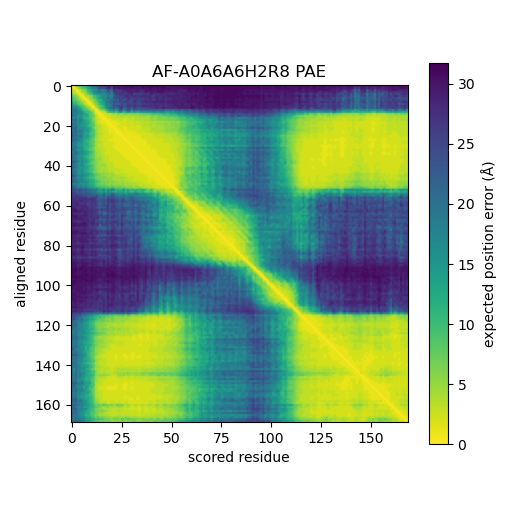 809 C C . ALA A 1 104 ? -24.853 16.208 20.002 1.00 46.53 104 ALA A C 1
ATOM 811 O O . ALA A 1 104 ? -24.043 15.296 20.192 1.00 46.53 104 ALA A O 1
ATOM 812 N N . ALA A 1 105 ? -25.633 16.215 18.913 1.00 51.22 105 ALA A N 1
ATOM 813 C CA . ALA A 1 105 ? -25.627 15.144 17.910 1.00 51.22 105 ALA A CA 1
ATOM 814 C C . ALA A 1 105 ? -24.300 15.041 17.124 1.00 51.22 105 ALA A C 1
ATOM 816 O O . ALA A 1 105 ? -23.940 13.963 16.632 1.00 51.22 105 ALA A O 1
ATOM 817 N N . ARG A 1 106 ? -23.548 16.145 17.009 1.00 51.78 106 ARG A N 1
ATOM 818 C CA . ARG A 1 106 ? -22.267 16.204 16.287 1.00 51.78 106 ARG A CA 1
ATOM 819 C C . ARG A 1 106 ? -21.115 15.601 17.097 1.00 51.78 106 ARG A C 1
ATOM 821 O O . ARG A 1 106 ? -20.312 14.859 16.532 1.00 51.78 106 ARG A O 1
ATOM 828 N N . LEU A 1 107 ? -21.083 15.849 18.408 1.00 48.78 107 LEU A N 1
ATOM 829 C CA . LEU A 1 107 ? -20.056 15.334 19.325 1.00 48.78 107 LEU A CA 1
ATOM 830 C C . LEU A 1 107 ? -20.195 13.826 19.585 1.00 48.78 107 LEU A C 1
ATOM 832 O O . LEU A 1 107 ? -19.199 13.100 19.555 1.00 48.78 107 LEU A O 1
ATOM 836 N N . VAL A 1 108 ? -21.426 13.317 19.715 1.00 51.06 108 VAL A N 1
ATOM 837 C CA . VAL A 1 108 ? -21.694 11.874 19.900 1.00 51.06 108 VAL A CA 1
ATOM 838 C C . VAL A 1 108 ? -21.256 11.040 18.680 1.00 51.06 108 VAL A C 1
ATOM 840 O O . VAL A 1 108 ? -20.876 9.877 18.813 1.00 51.06 108 VAL A O 1
ATOM 843 N N . ARG A 1 109 ? -21.209 11.635 17.479 1.00 51.47 109 ARG A N 1
ATOM 844 C CA . ARG A 1 109 ? -20.680 10.996 16.256 1.00 51.47 109 ARG A CA 1
ATOM 845 C C . ARG A 1 109 ? -19.158 10.846 16.248 1.00 51.47 109 ARG A C 1
ATOM 847 O O . ARG A 1 109 ? -18.644 9.967 15.560 1.00 51.47 109 ARG A O 1
ATOM 854 N N . GLN A 1 110 ? -18.450 11.712 16.966 1.00 50.78 110 GLN A N 1
ATOM 855 C CA . GLN A 1 110 ? -16.996 11.854 16.890 1.00 50.78 110 GLN A CA 1
ATOM 856 C C . GLN A 1 110 ? -16.259 10.823 17.761 1.00 50.78 110 GLN A C 1
ATOM 858 O O . GLN A 1 110 ? -15.124 10.467 17.457 1.00 50.78 110 GLN A O 1
ATOM 863 N N . MET A 1 111 ? -16.926 10.290 18.792 1.00 43.44 111 MET A N 1
ATOM 864 C CA . MET A 1 111 ? -16.341 9.337 19.749 1.00 43.44 111 MET A CA 1
ATOM 865 C C . MET A 1 111 ? -16.687 7.860 19.472 1.00 43.44 111 MET A C 1
ATOM 867 O O . MET A 1 111 ? -16.181 6.961 20.142 1.00 43.44 111 MET A O 1
ATOM 871 N N . GLY A 1 112 ? -17.485 7.578 18.434 1.00 52.59 112 GLY A N 1
ATOM 872 C CA . GLY A 1 112 ? -17.725 6.228 17.909 1.00 52.59 112 GLY A CA 1
ATOM 873 C C . GLY A 1 112 ? -16.590 5.764 16.988 1.00 52.59 112 GLY A C 1
ATOM 874 O O . GLY A 1 112 ? -16.714 5.825 15.767 1.00 52.59 112 GLY A O 1
ATOM 875 N N . GLN A 1 113 ? -15.483 5.354 17.602 1.00 56.81 113 GLN A N 1
ATOM 876 C CA . GLN A 1 113 ? -14.203 4.892 17.040 1.00 56.81 113 GLN A CA 1
ATOM 877 C C . GLN A 1 113 ? -14.285 4.245 15.633 1.00 56.81 113 GLN A C 1
ATOM 879 O O . GLN A 1 113 ? -14.999 3.274 15.380 1.00 56.81 113 GLN A O 1
ATOM 884 N N . THR A 1 114 ? -13.528 4.811 14.693 1.00 59.72 114 THR A N 1
ATOM 885 C CA . THR A 1 114 ? -13.653 4.684 13.232 1.00 59.72 114 THR A CA 1
ATOM 886 C C . THR A 1 114 ? -13.083 3.379 12.637 1.00 59.72 114 THR A C 1
ATOM 888 O O . THR A 1 114 ? -12.171 3.409 11.811 1.00 59.72 114 THR A O 1
ATOM 891 N N . THR A 1 115 ? -13.656 2.209 12.952 1.00 69.69 115 THR A N 1
ATOM 892 C CA . THR A 1 115 ? -13.253 0.922 12.317 1.00 69.69 115 THR A CA 1
ATOM 893 C C . THR A 1 115 ? -13.531 0.861 10.810 1.00 69.69 115 THR A C 1
ATOM 895 O O . THR A 1 115 ? -12.868 0.125 10.081 1.00 69.69 115 THR A O 1
ATOM 898 N N . LYS A 1 116 ? -14.457 1.689 10.312 1.00 81.88 116 LYS A N 1
ATOM 899 C CA . LYS A 1 116 ? -14.912 1.694 8.910 1.00 81.88 116 LYS A CA 1
ATOM 900 C C . LYS A 1 116 ? -13.781 1.858 7.894 1.00 81.88 116 LYS A C 1
ATOM 902 O O . LYS A 1 116 ? -13.850 1.285 6.812 1.00 81.88 116 LYS A O 1
ATOM 907 N N . LEU A 1 117 ? -12.750 2.647 8.214 1.00 85.69 117 LEU A N 1
ATOM 908 C CA . LEU A 1 117 ? -11.620 2.863 7.302 1.00 85.69 117 LEU A CA 1
ATOM 909 C C . LEU A 1 117 ? -10.734 1.621 7.189 1.00 85.69 117 LEU A C 1
ATOM 911 O O . LEU A 1 117 ? -10.284 1.300 6.094 1.00 85.69 117 LEU A O 1
ATOM 915 N N . ILE A 1 118 ? -10.521 0.909 8.298 1.00 87.69 118 ILE A N 1
ATOM 916 C CA . ILE A 1 118 ? -9.740 -0.333 8.327 1.00 87.69 118 ILE A CA 1
ATOM 917 C C . ILE A 1 118 ? -10.520 -1.459 7.643 1.00 87.69 118 ILE A C 1
ATOM 919 O O . ILE A 1 118 ? -9.956 -2.183 6.826 1.00 87.69 118 ILE A O 1
ATOM 923 N N . GLU A 1 119 ? -11.823 -1.565 7.904 1.00 89.50 119 GLU A N 1
ATOM 924 C CA . GLU A 1 119 ? -12.712 -2.523 7.232 1.00 89.50 119 GLU A CA 1
ATOM 925 C C . GLU A 1 119 ? -12.737 -2.288 5.715 1.00 89.50 119 GLU A C 1
ATOM 927 O O . GLU A 1 119 ? -12.544 -3.218 4.930 1.00 89.50 119 GLU A O 1
ATOM 932 N N . ARG A 1 120 ? -12.898 -1.026 5.295 1.00 91.56 120 ARG A N 1
ATOM 933 C CA . ARG A 1 120 ? -12.823 -0.633 3.885 1.00 91.56 120 ARG A CA 1
ATOM 934 C C . ARG A 1 120 ? -11.464 -0.976 3.282 1.00 91.56 120 ARG A C 1
ATOM 936 O O . ARG A 1 120 ? -11.418 -1.559 2.203 1.00 91.56 120 ARG A O 1
ATOM 943 N N . TRP A 1 121 ? -10.374 -0.641 3.973 1.00 92.56 121 TRP A N 1
ATOM 944 C CA . TRP A 1 121 ? -9.021 -0.945 3.515 1.00 92.56 121 TRP A CA 1
ATOM 945 C C . TRP A 1 121 ? -8.838 -2.442 3.289 1.00 92.56 121 TRP A C 1
ATOM 947 O O . TRP A 1 121 ? -8.389 -2.832 2.223 1.00 92.56 121 TRP A O 1
ATOM 957 N N . LYS A 1 122 ? -9.234 -3.286 4.244 1.00 91.94 122 LYS A N 1
ATOM 958 C CA . LYS A 1 122 ? -9.141 -4.747 4.111 1.00 91.94 122 LYS A CA 1
ATOM 959 C C . LYS A 1 122 ? -9.980 -5.305 2.961 1.00 91.94 122 LYS A C 1
ATOM 961 O O . LYS A 1 122 ? -9.590 -6.294 2.357 1.00 91.94 122 LYS A O 1
ATOM 966 N N . LYS A 1 123 ? -11.128 -4.687 2.667 1.00 93.31 123 LYS A N 1
ATOM 967 C CA . LYS A 1 123 ? -11.996 -5.094 1.555 1.00 93.31 123 LYS A CA 1
ATOM 968 C C . LYS A 1 123 ? -11.419 -4.704 0.194 1.00 93.31 123 LYS A C 1
ATOM 970 O O . LYS A 1 123 ? -11.545 -5.460 -0.762 1.00 93.31 123 LYS A O 1
ATOM 975 N N . GLU A 1 124 ? -10.856 -3.503 0.091 1.00 92.75 124 GLU A N 1
ATOM 976 C CA . GLU A 1 124 ? -10.399 -2.938 -1.182 1.00 92.75 124 GLU A CA 1
ATOM 977 C C . GLU A 1 124 ? -8.930 -3.271 -1.489 1.00 92.75 124 GLU A C 1
ATOM 979 O O . GLU A 1 124 ? -8.582 -3.456 -2.651 1.00 92.75 124 GLU A O 1
ATOM 984 N N . MET A 1 125 ? -8.052 -3.328 -0.486 1.00 93.38 125 MET A N 1
ATOM 985 C CA . MET A 1 125 ? -6.600 -3.391 -0.677 1.00 93.38 125 MET A CA 1
ATOM 986 C C . MET A 1 125 ? -6.055 -4.815 -0.471 1.00 93.38 125 MET A C 1
ATOM 988 O O . MET A 1 125 ? -6.073 -5.298 0.661 1.00 93.38 125 MET A O 1
ATOM 992 N N . PRO A 1 126 ? -5.485 -5.458 -1.511 1.00 96.31 126 PRO A N 1
ATOM 993 C CA . PRO A 1 126 ? -4.880 -6.786 -1.390 1.00 96.31 126 PRO A CA 1
ATOM 994 C C . PRO A 1 126 ? -3.577 -6.738 -0.588 1.00 96.31 126 PRO A C 1
ATOM 996 O O . PRO A 1 126 ? -2.859 -5.729 -0.633 1.00 96.31 126 PRO A O 1
ATOM 999 N N . THR A 1 127 ? -3.235 -7.825 0.104 1.00 96.25 127 THR A N 1
ATOM 1000 C CA . THR A 1 127 ? -1.959 -7.946 0.838 1.00 96.25 127 THR A CA 1
ATOM 1001 C C . THR A 1 127 ? -0.767 -8.120 -0.108 1.00 96.25 127 THR A C 1
ATOM 1003 O O . THR A 1 127 ? -0.921 -8.484 -1.277 1.00 96.25 127 THR A O 1
ATOM 1006 N N . GLU A 1 128 ? 0.464 -7.884 0.369 1.00 95.81 128 GLU A N 1
ATOM 1007 C CA . GLU A 1 128 ? 1.657 -8.103 -0.467 1.00 95.81 128 GLU A CA 1
ATOM 1008 C C . GLU A 1 128 ? 1.736 -9.531 -1.021 1.00 95.81 128 GLU A C 1
ATOM 1010 O O . GLU A 1 128 ? 2.206 -9.711 -2.143 1.00 95.81 128 GLU A O 1
ATOM 1015 N N . ALA A 1 129 ? 1.275 -10.533 -0.272 1.00 96.25 129 ALA A N 1
ATOM 1016 C CA . ALA A 1 129 ? 1.299 -11.926 -0.704 1.00 96.25 129 ALA A CA 1
ATOM 1017 C C . ALA A 1 129 ? 0.298 -12.202 -1.839 1.00 96.25 129 ALA A C 1
ATOM 1019 O O . ALA A 1 129 ? 0.644 -12.897 -2.792 1.00 96.25 129 ALA A O 1
ATOM 1020 N N . GLU A 1 130 ? -0.895 -11.611 -1.770 1.00 96.06 130 GLU A N 1
ATOM 1021 C CA . GLU A 1 130 ? -1.965 -11.761 -2.770 1.00 96.06 130 GLU A CA 1
ATOM 1022 C C . GLU A 1 130 ? -1.668 -11.019 -4.080 1.00 96.06 130 GLU A C 1
ATOM 1024 O O . GLU A 1 130 ? -2.143 -11.401 -5.149 1.00 96.06 130 GLU A O 1
ATOM 1029 N N . MET A 1 131 ? -0.879 -9.944 -4.020 1.00 95.75 131 MET A N 1
ATOM 1030 C CA . MET A 1 131 ? -0.581 -9.133 -5.196 1.00 95.75 131 MET A CA 1
ATOM 1031 C C . MET A 1 131 ? 0.259 -9.886 -6.239 1.00 95.75 131 MET A C 1
ATOM 1033 O O . MET A 1 131 ? 1.322 -10.448 -5.949 1.00 95.75 131 MET A O 1
ATOM 1037 N N . LEU A 1 132 ? -0.128 -9.756 -7.509 1.00 94.69 132 LEU A N 1
ATOM 1038 C CA . LEU A 1 132 ? 0.679 -10.226 -8.633 1.00 94.69 132 LEU A CA 1
ATOM 1039 C C . LEU A 1 132 ? 1.998 -9.437 -8.733 1.00 94.69 132 LEU A C 1
ATOM 1041 O O . LEU A 1 132 ? 2.017 -8.217 -8.530 1.00 94.69 132 LEU A O 1
ATOM 1045 N N . PRO A 1 133 ? 3.118 -10.065 -9.147 1.00 95.38 133 PRO A N 1
ATOM 1046 C CA . PRO A 1 133 ? 4.379 -9.353 -9.367 1.00 95.38 133 PRO A CA 1
ATOM 1047 C C . PRO A 1 133 ? 4.265 -8.174 -10.344 1.00 95.38 133 PRO A C 1
ATOM 1049 O O . PRO A 1 133 ? 4.994 -7.189 -10.207 1.00 95.38 133 PRO A O 1
ATOM 1052 N N . ARG A 1 134 ? 3.350 -8.253 -11.320 1.00 94.19 134 ARG A N 1
ATOM 1053 C CA . ARG A 1 134 ? 3.077 -7.165 -12.268 1.00 94.19 134 ARG A CA 1
ATOM 1054 C C . ARG A 1 134 ? 2.570 -5.921 -11.540 1.00 94.19 134 ARG A C 1
ATOM 1056 O O . ARG A 1 134 ? 3.142 -4.851 -11.737 1.00 94.19 134 ARG A O 1
ATOM 1063 N N . ASP A 1 135 ? 1.590 -6.061 -10.657 1.00 95.56 135 ASP A N 1
ATOM 1064 C CA . ASP A 1 135 ? 0.978 -4.926 -9.953 1.00 95.56 135 ASP A CA 1
ATOM 1065 C C . ASP A 1 135 ? 1.848 -4.400 -8.805 1.00 95.56 135 ASP A C 1
ATOM 1067 O O . ASP A 1 135 ? 1.790 -3.218 -8.478 1.00 95.56 135 ASP A O 1
ATOM 1071 N N . LYS A 1 136 ? 2.763 -5.221 -8.266 1.00 96.06 136 LYS A N 1
ATOM 1072 C CA . LYS A 1 136 ? 3.795 -4.742 -7.326 1.00 96.06 136 LYS A CA 1
ATOM 1073 C C . LYS A 1 136 ? 4.737 -3.728 -7.969 1.00 96.06 136 LYS A C 1
ATOM 1075 O O . LYS A 1 136 ? 5.175 -2.782 -7.332 1.00 96.06 136 LYS A O 1
ATOM 1080 N N . TYR A 1 137 ? 5.153 -3.948 -9.212 1.00 97.12 137 TYR A N 1
ATOM 1081 C CA . TYR A 1 137 ? 6.250 -3.164 -9.800 1.00 97.12 137 TYR A CA 1
ATOM 1082 C C . TYR A 1 137 ? 5.801 -2.211 -10.902 1.00 97.12 137 TYR A C 1
ATOM 1084 O O . TYR A 1 137 ? 6.603 -1.384 -11.352 1.00 97.12 137 TYR A O 1
ATOM 1092 N N . THR A 1 138 ? 4.546 -2.308 -11.334 1.00 96.62 138 THR A N 1
ATOM 1093 C CA . THR A 1 138 ? 3.988 -1.483 -12.401 1.00 96.62 138 THR A CA 1
ATOM 1094 C C . THR A 1 138 ? 2.606 -0.959 -12.042 1.00 96.62 138 THR A C 1
ATOM 1096 O O . THR A 1 138 ? 1.839 -1.611 -11.345 1.00 96.62 138 THR A O 1
ATOM 1099 N N . ILE A 1 139 ? 2.309 0.235 -12.537 1.00 96.50 139 ILE A N 1
ATOM 1100 C CA . ILE A 1 139 ? 1.031 0.924 -12.385 1.00 96.50 139 ILE A CA 1
ATOM 1101 C C . ILE A 1 139 ? 0.407 1.139 -13.756 1.00 96.50 139 ILE A C 1
ATOM 1103 O O . ILE A 1 139 ? 1.115 1.169 -14.770 1.00 96.50 139 ILE A O 1
ATOM 1107 N N . PHE A 1 140 ? -0.906 1.326 -13.775 1.00 97.31 140 PHE A N 1
ATOM 1108 C CA . PHE A 1 140 ? -1.611 1.770 -14.968 1.00 97.31 140 PHE A CA 1
ATOM 1109 C C . PHE A 1 140 ? -1.209 3.202 -15.360 1.00 97.31 140 PHE A C 1
ATOM 1111 O O . PHE A 1 140 ? -1.183 4.104 -14.523 1.00 97.31 140 PHE A O 1
ATOM 1118 N N . ASP A 1 141 ? -0.904 3.417 -16.640 1.00 96.94 141 ASP A N 1
ATOM 1119 C CA . ASP A 1 141 ? -0.718 4.753 -17.220 1.00 96.94 141 ASP A CA 1
ATOM 1120 C C . ASP A 1 141 ? -1.355 4.780 -18.611 1.00 96.94 141 ASP A C 1
ATOM 1122 O O . ASP A 1 141 ? -0.884 4.106 -19.525 1.00 96.94 141 ASP A O 1
ATOM 1126 N N . ARG A 1 142 ? -2.421 5.573 -18.776 1.00 97.19 142 ARG A N 1
ATOM 1127 C CA . ARG A 1 142 ? -3.201 5.670 -20.021 1.00 97.19 142 ARG A CA 1
ATOM 1128 C C . ARG A 1 142 ? -2.353 6.071 -21.235 1.00 97.19 142 ARG A C 1
ATOM 1130 O O . ARG A 1 142 ? -2.728 5.755 -22.358 1.00 97.19 142 ARG A O 1
ATOM 1137 N N . LYS A 1 143 ? -1.253 6.803 -21.023 1.00 95.88 143 LYS A N 1
ATOM 1138 C CA . LYS A 1 143 ? -0.422 7.367 -22.102 1.00 95.88 143 LYS A CA 1
ATOM 1139 C C . LYS A 1 143 ? 0.689 6.422 -22.569 1.00 95.88 143 LYS A C 1
ATOM 1141 O O . LYS A 1 143 ? 1.308 6.678 -23.596 1.00 95.88 143 LYS A O 1
ATOM 1146 N N . GLU A 1 144 ? 0.967 5.356 -21.821 1.00 94.12 144 GLU A N 1
ATOM 1147 C CA . GLU A 1 144 ? 1.987 4.371 -22.185 1.00 94.12 144 GLU A CA 1
ATOM 1148 C C . GLU A 1 144 ? 1.419 3.367 -23.196 1.00 94.12 144 GLU A C 1
ATOM 1150 O O . GLU A 1 144 ? 0.291 2.902 -23.052 1.00 94.12 144 GLU A O 1
ATOM 1155 N N . ARG A 1 145 ? 2.223 2.946 -24.182 1.00 92.88 145 ARG A N 1
ATOM 1156 C CA . ARG A 1 145 ? 1.775 2.049 -25.273 1.00 92.88 145 ARG A CA 1
ATOM 1157 C C . ARG A 1 145 ? 1.130 0.740 -24.791 1.00 92.88 145 ARG A C 1
ATOM 1159 O O . ARG A 1 145 ? 0.278 0.189 -25.470 1.00 92.88 145 ARG A O 1
ATOM 1166 N N . LYS A 1 146 ? 1.576 0.212 -23.647 1.00 93.88 146 LYS A N 1
ATOM 1167 C CA . LYS A 1 146 ? 1.051 -1.024 -23.030 1.00 93.88 146 LYS A CA 1
ATOM 1168 C C . LYS A 1 146 ? 0.238 -0.750 -21.762 1.00 93.88 146 LYS A C 1
ATOM 1170 O O . LYS A 1 146 ? 0.109 -1.636 -20.923 1.00 93.88 146 LYS A O 1
ATOM 1175 N N . TYR A 1 147 ? -0.202 0.492 -21.572 1.00 96.75 147 TYR A N 1
ATOM 1176 C CA . TYR A 1 147 ? -0.942 0.941 -20.395 1.00 96.75 147 TYR A CA 1
ATOM 1177 C C . TYR A 1 147 ? -0.247 0.663 -19.053 1.00 96.75 147 TYR A C 1
ATOM 1179 O O . TYR A 1 147 ? -0.894 0.499 -18.017 1.00 96.75 147 TYR A O 1
ATOM 1187 N N . ARG A 1 148 ? 1.089 0.568 -19.058 1.00 95.81 148 ARG A N 1
ATOM 1188 C CA . ARG A 1 148 ? 1.892 0.194 -17.892 1.00 95.81 148 ARG A CA 1
ATOM 1189 C C . ARG A 1 148 ? 3.141 1.044 -17.766 1.00 95.81 148 ARG A C 1
ATOM 1191 O O . ARG A 1 148 ? 3.921 1.175 -18.706 1.00 95.81 148 ARG A O 1
ATOM 1198 N N . LYS A 1 149 ? 3.369 1.524 -16.548 1.00 96.19 149 LYS A N 1
ATOM 1199 C CA . LYS A 1 149 ? 4.537 2.305 -16.142 1.00 96.19 149 LYS A CA 1
ATOM 1200 C C . LYS A 1 149 ? 5.166 1.683 -14.904 1.00 96.19 149 LYS A C 1
ATOM 1202 O O . LYS A 1 149 ? 4.463 1.141 -14.063 1.00 96.19 149 LYS A O 1
ATOM 1207 N N . GLY A 1 150 ? 6.485 1.774 -14.742 1.00 97.00 150 GLY A N 1
ATOM 1208 C CA . GLY A 1 150 ? 7.134 1.366 -13.492 1.00 97.00 150 GLY A CA 1
ATOM 1209 C C . GLY A 1 150 ? 6.657 2.214 -12.307 1.00 97.00 150 GLY A C 1
ATOM 1210 O O . GLY A 1 150 ? 6.662 3.444 -12.396 1.00 97.00 150 GLY A O 1
ATOM 1211 N N . ILE A 1 151 ? 6.299 1.575 -11.188 1.00 97.19 151 ILE A N 1
ATOM 1212 C CA . ILE A 1 151 ? 5.765 2.260 -9.994 1.00 97.19 151 ILE A CA 1
ATOM 1213 C C . ILE A 1 1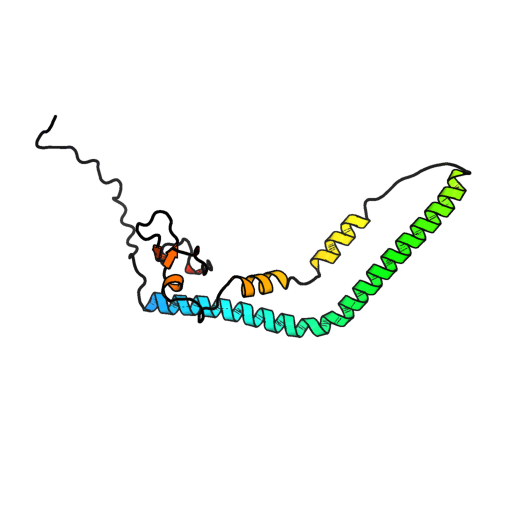51 ? 6.722 3.327 -9.449 1.00 97.19 151 ILE A C 1
ATOM 1215 O O . ILE A 1 151 ? 6.307 4.343 -8.906 1.00 97.19 151 ILE A O 1
ATOM 1219 N N . HIS A 1 152 ? 8.028 3.158 -9.664 1.00 97.19 152 HIS A N 1
ATOM 1220 C CA . HIS A 1 152 ? 9.034 4.112 -9.213 1.00 97.19 152 HIS A CA 1
ATOM 1221 C C . HIS A 1 152 ? 9.064 5.439 -9.964 1.00 97.19 152 HIS A C 1
ATOM 1223 O O . HIS A 1 152 ? 9.829 6.324 -9.581 1.00 97.19 152 HIS A O 1
ATOM 1229 N N . LYS A 1 153 ? 8.294 5.558 -11.046 1.00 96.25 153 LYS A N 1
ATOM 1230 C CA . LYS A 1 153 ? 8.075 6.827 -11.738 1.00 96.25 153 LYS A CA 1
ATOM 1231 C C . LYS A 1 153 ? 6.919 7.627 -11.123 1.00 96.25 153 LYS A C 1
ATOM 1233 O O . LYS A 1 153 ? 6.722 8.771 -11.518 1.00 96.25 153 LYS A O 1
ATOM 1238 N N . LEU A 1 154 ? 6.162 7.054 -10.181 1.00 96.31 154 LEU A N 1
ATOM 1239 C CA . LEU A 1 154 ? 5.119 7.772 -9.452 1.00 96.31 154 LEU A CA 1
ATOM 1240 C C . LEU A 1 154 ? 5.759 8.780 -8.473 1.00 96.31 154 LEU A C 1
ATOM 1242 O O . LEU A 1 154 ? 6.688 8.424 -7.732 1.00 96.31 154 LEU A O 1
ATOM 1246 N N . PRO A 1 155 ? 5.279 10.035 -8.422 1.00 97.25 155 PRO A N 1
ATOM 1247 C CA . PRO A 1 155 ? 5.729 10.995 -7.427 1.00 97.25 155 PRO A CA 1
ATOM 1248 C C . PRO A 1 155 ? 5.539 10.444 -6.013 1.00 97.25 155 PRO A C 1
ATOM 1250 O O . PRO A 1 155 ? 4.461 10.001 -5.635 1.00 97.25 155 PRO A O 1
ATOM 1253 N N . LYS A 1 156 ? 6.619 10.456 -5.226 1.00 97.56 156 LYS A N 1
ATOM 1254 C CA . LYS A 1 156 ? 6.626 9.983 -3.830 1.00 97.56 156 LYS A CA 1
ATOM 1255 C C . LYS A 1 156 ? 6.117 8.537 -3.655 1.00 97.56 156 LYS A C 1
ATOM 1257 O O . LYS A 1 156 ? 5.613 8.190 -2.590 1.00 97.56 156 LYS A O 1
ATOM 1262 N N . TRP A 1 157 ? 6.351 7.668 -4.643 1.00 96.94 157 TRP A N 1
ATOM 1263 C CA . TRP A 1 157 ? 5.949 6.249 -4.634 1.00 96.94 157 TRP A CA 1
ATOM 1264 C C . TRP A 1 157 ? 6.404 5.428 -3.414 1.00 96.94 157 TRP A C 1
ATOM 1266 O O . TRP A 1 157 ? 5.891 4.347 -3.161 1.00 96.94 157 TRP A O 1
ATOM 1276 N N . THR A 1 158 ? 7.408 5.892 -2.665 1.00 97.00 158 THR A N 1
ATOM 1277 C CA . THR A 1 158 ? 7.852 5.230 -1.431 1.00 97.00 158 THR A CA 1
ATOM 1278 C C . THR A 1 158 ? 6.910 5.456 -0.252 1.00 97.00 158 THR A C 1
ATOM 1280 O O . THR A 1 158 ? 6.971 4.684 0.699 1.00 97.00 158 THR A O 1
ATOM 1283 N N . ARG A 1 159 ? 6.079 6.501 -0.308 1.00 95.62 159 ARG A N 1
ATOM 1284 C CA . ARG A 1 159 ? 5.122 6.898 0.735 1.00 95.62 159 ARG A CA 1
ATOM 1285 C C . ARG A 1 159 ? 3.673 6.651 0.321 1.00 95.62 159 ARG A C 1
ATOM 1287 O O . ARG A 1 159 ? 2.837 6.402 1.175 1.00 95.62 159 ARG A O 1
ATOM 1294 N N . VAL A 1 160 ? 3.389 6.721 -0.977 1.00 95.38 160 VAL A N 1
ATOM 1295 C CA . VAL A 1 160 ? 2.052 6.481 -1.530 1.00 95.38 160 VAL A CA 1
ATOM 1296 C C . VAL A 1 160 ? 1.798 4.979 -1.666 1.00 95.38 160 VAL A C 1
ATOM 1298 O O . VAL A 1 160 ? 2.611 4.256 -2.243 1.00 95.38 160 VAL A O 1
ATOM 1301 N N . SER A 1 161 ? 0.656 4.514 -1.164 1.00 90.50 161 SER A N 1
ATOM 1302 C CA . SER A 1 161 ? 0.199 3.128 -1.274 1.00 90.50 161 SER A CA 1
ATOM 1303 C C . SER A 1 161 ? -0.645 2.918 -2.537 1.00 90.50 161 SER A C 1
ATOM 1305 O O . SER A 1 161 ? -1.864 3.068 -2.506 1.00 90.50 161 SER A O 1
ATOM 1307 N N . GLN A 1 162 ? -0.001 2.551 -3.647 1.00 94.62 162 GLN A N 1
ATOM 1308 C CA . GLN A 1 162 ? -0.692 2.126 -4.870 1.00 94.62 162 GLN A CA 1
ATOM 1309 C C . GLN A 1 162 ? -0.692 0.596 -4.951 1.00 94.62 162 GLN A C 1
ATOM 1311 O O . GLN A 1 162 ? 0.382 -0.000 -5.010 1.00 94.62 162 GLN A O 1
ATOM 1316 N N . ARG A 1 163 ? -1.876 -0.033 -4.949 1.00 94.25 163 ARG A N 1
ATOM 1317 C CA . ARG A 1 163 ? -2.024 -1.503 -5.040 1.00 94.25 163 ARG A CA 1
ATOM 1318 C C . ARG A 1 163 ? -2.999 -1.976 -6.111 1.00 94.25 163 ARG A C 1
ATOM 1320 O O . ARG A 1 163 ? -2.809 -3.050 -6.665 1.00 94.25 163 ARG A O 1
ATOM 1327 N N . LEU A 1 164 ? -4.014 -1.170 -6.409 1.00 94.12 164 LEU A N 1
ATOM 1328 C CA . LEU A 1 164 ? -5.045 -1.491 -7.388 1.00 94.12 164 LEU A CA 1
ATOM 1329 C C . LEU A 1 164 ? -4.727 -0.857 -8.741 1.00 94.12 164 LEU A C 1
ATOM 1331 O O . LEU A 1 164 ? -4.303 0.296 -8.815 1.00 94.12 164 LEU A O 1
ATOM 1335 N N . ASN A 1 165 ? -4.975 -1.606 -9.808 1.00 94.56 165 ASN A N 1
ATOM 1336 C CA . ASN A 1 165 ? -4.963 -1.126 -11.185 1.00 94.56 165 ASN A CA 1
ATOM 1337 C C . ASN A 1 165 ? -6.350 -1.397 -11.803 1.00 94.56 165 ASN A C 1
ATOM 1339 O O . ASN A 1 165 ? -7.029 -2.323 -11.353 1.00 94.56 165 ASN A O 1
ATOM 1343 N N . PRO A 1 166 ? -6.802 -0.614 -12.801 1.00 95.81 166 PRO A N 1
ATOM 1344 C CA . PRO A 1 166 ? -8.076 -0.865 -13.468 1.00 95.81 166 PRO A CA 1
ATOM 1345 C C . PRO A 1 166 ? -8.112 -2.270 -14.094 1.00 95.81 166 PRO A C 1
ATOM 1347 O O . PRO A 1 166 ? -7.111 -2.686 -14.689 1.00 95.81 166 PRO A O 1
ATOM 1350 N N . PRO A 1 167 ? -9.235 -3.001 -13.983 1.00 94.00 167 PRO A N 1
ATOM 1351 C CA . PRO A 1 167 ? -9.346 -4.349 -14.527 1.00 94.00 167 PRO A CA 1
ATOM 1352 C C . PRO A 1 167 ? -9.211 -4.335 -16.056 1.00 94.00 167 PRO A C 1
ATOM 1354 O O . PRO A 1 167 ? -9.709 -3.431 -16.723 1.00 94.00 167 PRO A O 1
ATOM 1357 N N . GLY A 1 168 ? -8.530 -5.341 -16.610 1.00 91.12 168 GLY A N 1
ATOM 1358 C CA . GLY A 1 168 ? -8.328 -5.498 -18.058 1.00 91.12 168 GLY A CA 1
ATOM 1359 C C . GLY A 1 168 ? -7.096 -4.795 -18.642 1.00 91.12 168 GLY A C 1
ATOM 1360 O O . GLY A 1 168 ? -6.790 -5.004 -19.814 1.00 91.12 168 GLY A O 1
ATOM 1361 N N . PHE A 1 169 ? -6.354 -4.020 -17.847 1.00 87.75 169 PHE A N 1
ATOM 1362 C CA . PHE A 1 169 ? -5.118 -3.348 -18.273 1.00 87.75 169 PHE A CA 1
ATOM 1363 C C . PHE A 1 169 ? -3.897 -3.961 -17.600 1.00 87.75 169 PHE A C 1
ATOM 1365 O O . PHE A 1 169 ? -4.014 -4.301 -16.405 1.00 87.75 169 PHE A O 1
#

pLDDT: mean 79.51, std 18.65, range [28.95, 98.44]

Organism: Viridothelium virens (NCBI:txid1048519)

Sequence (169 aa):
MIGPFRSTSPLSGGLLWKIPWRLSSTRKARHRERLKRVDNVVATLDSALAKLKPELAPAALENKKIVRQFREGVKEQQRQQQEAEAQARAEGEDGAVAEDAAVAARLVRQMGQTTKLIERWKKEMPTEAEMLPRDKYTIFDRKERKYRKGIHKLPKWTRVSQRLNPPGF